Protein AF-A0A3M2GX51-F1 (afdb_monomer)

Foldseek 3Di:
DDDDDQWDWDDDQQDIDIDGPDPDADDPVCLLVSLLRVLVVVVVVCVVHPDQEEEDDDPHPPSSVVSNCVNNDLPHWYFYWDDDPDTDTDDTSVVVVCVVVVND

Sequence (104 aa):
MEKRGLLLQTYSNNHIFIYLESAGNLPPEKFASFAKEAVSALQEIKGKRYYERMHFSLSCPVAVAFCFGVAYGHYDRGHIYNYTKGYQRVLSLEFLREVIEGKA

Nearest PDB structures (foldseek):
  9eyi-assembly1_B  TM=9.118E-01  e=5.919E-03  Candidatus Cloacimonas acidaminovorans
  6wam-assembly6_F  TM=8.467E-01  e=4.294E-03  Acinetobacter baumannii
  3ohp-assembly1_D  TM=5.743E-01  e=1.385E+00  Vibrio cholerae
  1y0b-assembly2_C  TM=4.343E-01  e=4.653E-01  Bacillus subtilis
  5hki-assembly2_C  TM=4.074E-01  e=1.143E+00  Mycobacterium tuberculosis H37Rv

Structure (mmCIF, N/CA/C/O backbone):
data_AF-A0A3M2GX51-F1
#
_entry.id   AF-A0A3M2GX51-F1
#
loop_
_atom_site.group_PDB
_atom_site.id
_atom_site.type_symbol
_atom_site.label_atom_id
_atom_site.label_alt_id
_atom_site.label_comp_id
_atom_site.label_asym_id
_atom_site.label_entity_id
_atom_site.label_seq_id
_atom_site.pdbx_PDB_ins_code
_atom_site.Cartn_x
_atom_site.Cartn_y
_atom_site.Cartn_z
_atom_site.occupancy
_atom_site.B_iso_or_equiv
_atom_site.auth_seq_id
_atom_site.auth_comp_id
_atom_site.auth_asym_id
_atom_site.auth_atom_id
_atom_site.pdbx_PDB_model_num
ATOM 1 N N . MET A 1 1 ? 5.898 14.580 -14.339 1.00 73.06 1 MET A N 1
ATOM 2 C CA . MET A 1 1 ? 6.172 13.241 -13.781 1.00 73.06 1 MET A CA 1
ATOM 3 C C . MET A 1 1 ? 7.562 13.296 -13.176 1.00 73.06 1 MET A C 1
ATOM 5 O O . MET A 1 1 ? 8.445 13.842 -13.823 1.00 73.06 1 MET A O 1
ATOM 9 N N . GLU A 1 2 ? 7.729 12.856 -11.936 1.00 76.25 2 GLU A N 1
ATOM 10 C CA . GLU A 1 2 ? 8.981 12.953 -11.175 1.00 76.25 2 GLU A CA 1
ATOM 11 C C . GLU A 1 2 ? 9.576 11.554 -10.977 1.00 76.25 2 GLU A C 1
ATOM 13 O O . GLU A 1 2 ? 8.833 10.592 -10.779 1.00 76.25 2 GLU A O 1
ATOM 18 N N . LYS A 1 3 ? 10.905 11.435 -11.057 1.00 78.50 3 LYS A N 1
ATOM 19 C CA . LYS A 1 3 ? 11.635 10.172 -10.903 1.00 78.50 3 LYS A CA 1
ATOM 20 C C . LYS A 1 3 ? 12.275 10.097 -9.522 1.00 78.50 3 LYS A C 1
ATOM 22 O O . LYS A 1 3 ? 12.922 11.049 -9.094 1.00 78.50 3 LYS A O 1
ATOM 27 N N . ARG A 1 4 ? 12.172 8.939 -8.870 1.00 73.88 4 ARG A N 1
ATOM 28 C CA . ARG A 1 4 ? 12.827 8.663 -7.588 1.00 73.88 4 ARG A CA 1
ATOM 29 C C . ARG A 1 4 ? 13.266 7.208 -7.538 1.00 73.88 4 ARG A C 1
ATOM 31 O O . ARG A 1 4 ? 12.424 6.332 -7.450 1.00 73.88 4 ARG A O 1
ATOM 38 N N . GLY A 1 5 ? 14.570 6.946 -7.594 1.00 82.00 5 GLY A N 1
ATOM 39 C CA . GLY A 1 5 ? 15.078 5.572 -7.523 1.00 82.00 5 GLY A CA 1
ATOM 40 C C . GLY A 1 5 ? 14.440 4.670 -8.584 1.00 82.00 5 GLY A C 1
ATOM 41 O O . GLY A 1 5 ? 14.661 4.883 -9.774 1.00 82.00 5 GLY A O 1
ATOM 42 N N . LEU A 1 6 ? 13.652 3.686 -8.135 1.00 76.88 6 LEU A N 1
ATOM 43 C CA . LEU A 1 6 ? 12.972 2.702 -8.988 1.00 76.88 6 LEU A CA 1
ATOM 44 C C . LEU A 1 6 ? 11.605 3.166 -9.522 1.00 76.88 6 LEU A C 1
ATOM 46 O O . LEU A 1 6 ? 11.008 2.454 -10.332 1.00 76.88 6 LEU A O 1
ATOM 50 N N . LEU A 1 7 ? 11.077 4.303 -9.059 1.00 87.75 7 LEU A N 1
ATOM 51 C CA . LEU A 1 7 ? 9.703 4.716 -9.344 1.00 87.75 7 LEU A CA 1
ATOM 52 C C . LEU A 1 7 ? 9.579 6.021 -10.134 1.00 87.75 7 LEU A C 1
ATOM 54 O O . LEU A 1 7 ? 10.396 6.942 -10.039 1.00 87.75 7 LEU A O 1
ATOM 58 N N . LEU A 1 8 ? 8.482 6.091 -10.886 1.00 82.56 8 LEU A N 1
ATOM 59 C CA . LEU A 1 8 ? 7.926 7.300 -11.476 1.00 82.56 8 LEU A CA 1
ATOM 60 C C . LEU A 1 8 ? 6.669 7.684 -10.702 1.00 82.56 8 LEU A C 1
ATOM 62 O O . LEU A 1 8 ? 5.795 6.847 -10.475 1.00 82.56 8 LEU A O 1
ATOM 66 N N . GLN A 1 9 ? 6.554 8.956 -10.336 1.00 88.25 9 GLN A N 1
ATOM 67 C CA . GLN A 1 9 ? 5.387 9.482 -9.638 1.00 88.25 9 GLN A CA 1
ATOM 68 C C . GLN A 1 9 ? 4.756 10.665 -10.369 1.00 88.25 9 GLN A C 1
ATOM 70 O O . GLN A 1 9 ? 5.418 11.497 -11.000 1.00 88.25 9 GLN A O 1
ATOM 75 N N . THR A 1 10 ? 3.440 10.771 -10.259 1.00 88.25 10 THR A N 1
ATOM 76 C CA . THR A 1 10 ? 2.697 11.973 -10.629 1.00 88.25 10 THR A CA 1
ATOM 77 C C . THR A 1 10 ? 1.477 12.100 -9.738 1.00 88.25 10 THR A C 1
ATOM 79 O O . THR A 1 10 ? 0.901 11.103 -9.310 1.00 88.25 10 THR A O 1
ATOM 82 N N . TYR A 1 11 ? 1.091 13.330 -9.429 1.00 87.00 11 TYR A N 1
ATOM 83 C CA . TYR A 1 11 ? -0.079 13.588 -8.613 1.00 87.00 11 TYR A CA 1
ATOM 84 C C . TYR A 1 11 ? -0.839 14.810 -9.12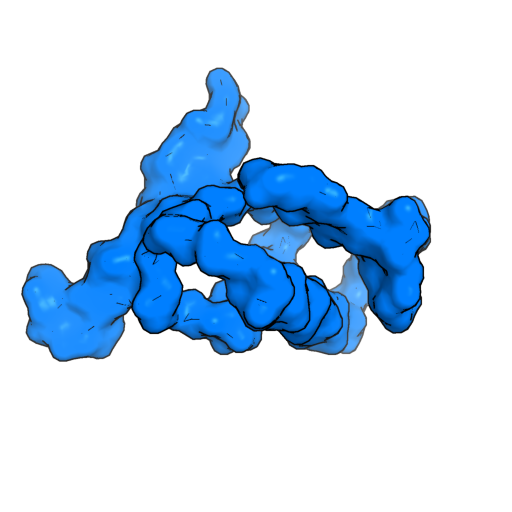1 1.00 87.00 11 TYR A C 1
ATOM 86 O O . TYR A 1 11 ? -0.280 15.715 -9.740 1.00 87.00 11 TYR A O 1
ATOM 94 N N . SER A 1 12 ? -2.136 14.803 -8.851 1.00 85.38 12 SER A N 1
ATOM 95 C CA . SER A 1 12 ? -3.065 15.917 -9.017 1.00 85.38 12 SER A CA 1
ATOM 96 C C . SER A 1 12 ? -3.679 16.249 -7.655 1.00 85.38 12 SER A C 1
ATOM 98 O O . SER A 1 12 ? -3.244 15.722 -6.632 1.00 85.38 12 SER A O 1
ATOM 100 N N . ASN A 1 13 ? -4.707 17.099 -7.621 1.00 79.00 13 ASN A N 1
ATOM 101 C CA . ASN A 1 13 ? -5.384 17.434 -6.367 1.00 79.00 13 ASN A CA 1
ATOM 102 C C . ASN A 1 13 ? -5.884 16.182 -5.623 1.00 79.00 13 ASN A C 1
ATOM 104 O O . ASN A 1 13 ? -5.681 16.090 -4.418 1.00 79.00 13 ASN A O 1
ATOM 108 N N . ASN A 1 14 ? -6.455 15.205 -6.342 1.00 85.69 14 ASN A N 1
ATOM 109 C CA . ASN A 1 14 ? -7.155 14.067 -5.728 1.00 85.69 14 ASN A CA 1
ATOM 110 C C . ASN A 1 14 ? -6.583 12.692 -6.106 1.00 85.69 14 ASN A C 1
ATOM 112 O O . ASN A 1 14 ? -7.065 11.680 -5.609 1.00 85.69 14 ASN A O 1
ATOM 116 N N . HIS A 1 15 ? -5.582 12.634 -6.985 1.00 89.25 15 HIS A N 1
ATOM 117 C CA . HIS A 1 15 ? -5.015 11.366 -7.448 1.00 89.25 15 HIS A CA 1
ATOM 118 C C . HIS A 1 15 ? -3.504 11.376 -7.299 1.00 89.25 15 HIS A C 1
ATOM 120 O O . HIS A 1 15 ? -2.859 12.343 -7.702 1.00 89.25 15 HIS A O 1
ATOM 126 N N . ILE A 1 16 ? -2.957 10.284 -6.774 1.00 91.88 16 ILE A N 1
ATOM 127 C CA . ILE A 1 16 ? -1.522 10.023 -6.693 1.00 91.88 16 ILE A CA 1
ATOM 128 C C . ILE A 1 16 ? -1.270 8.724 -7.438 1.00 91.88 16 ILE A C 1
ATOM 130 O O . ILE A 1 16 ? -1.913 7.711 -7.169 1.00 91.88 16 ILE A O 1
ATOM 134 N N . PHE A 1 17 ? -0.326 8.765 -8.362 1.00 92.69 17 PHE A N 1
ATOM 135 C CA . PHE A 1 17 ? 0.086 7.614 -9.132 1.00 92.69 17 PHE A CA 1
ATOM 136 C C . PHE A 1 17 ? 1.570 7.354 -8.911 1.00 92.69 17 PHE A C 1
ATOM 138 O O . PHE A 1 17 ? 2.389 8.268 -9.024 1.00 92.69 17 PHE A O 1
ATOM 145 N N . ILE A 1 18 ? 1.896 6.102 -8.604 1.00 91.81 18 ILE A N 1
ATOM 146 C CA . ILE A 1 18 ? 3.256 5.614 -8.390 1.00 91.81 18 ILE A CA 1
ATOM 147 C C . ILE A 1 18 ? 3.420 4.368 -9.255 1.00 91.81 18 ILE A C 1
ATOM 149 O O . ILE A 1 18 ? 2.648 3.418 -9.130 1.00 91.81 18 ILE A O 1
ATOM 153 N N . TYR A 1 19 ? 4.419 4.384 -10.127 1.00 89.81 19 TYR A N 1
ATOM 154 C CA . TYR A 1 19 ? 4.690 3.329 -11.096 1.00 89.81 19 TYR A CA 1
ATOM 155 C C . TYR A 1 19 ? 6.134 2.865 -10.983 1.00 89.81 19 TYR A C 1
ATOM 157 O O . TYR A 1 19 ? 7.011 3.640 -10.610 1.00 89.81 19 TYR A O 1
ATOM 165 N N . LEU A 1 20 ? 6.389 1.617 -11.369 1.00 88.75 20 LEU A N 1
ATOM 166 C CA . LEU A 1 20 ? 7.744 1.170 -11.665 1.00 88.75 20 LEU A CA 1
ATOM 167 C C . LEU A 1 20 ? 8.248 1.907 -12.914 1.00 88.75 20 LEU A C 1
ATOM 169 O O . LEU A 1 20 ? 7.521 2.003 -13.899 1.00 88.75 20 LEU A O 1
ATOM 173 N N . GLU A 1 21 ? 9.473 2.433 -12.873 1.00 82.44 21 GLU A N 1
ATOM 174 C CA . GLU A 1 21 ? 10.058 3.126 -14.029 1.00 82.44 21 GLU A CA 1
ATOM 175 C C . GLU A 1 21 ? 10.285 2.169 -15.208 1.00 82.44 21 GLU A C 1
ATOM 177 O O . GLU A 1 21 ? 10.017 2.503 -16.361 1.00 82.44 21 GLU A O 1
ATOM 182 N N . SER A 1 22 ? 10.799 0.975 -14.916 1.00 80.88 22 SER A N 1
ATOM 183 C CA . SER A 1 22 ? 11.122 -0.028 -15.923 1.00 80.88 22 SER A CA 1
ATOM 184 C C . SER A 1 22 ? 9.900 -0.848 -16.324 1.00 80.88 22 SER A C 1
ATOM 186 O O . SER A 1 22 ? 9.115 -1.262 -15.472 1.00 80.88 22 SER A O 1
ATOM 188 N N . ALA A 1 23 ? 9.796 -1.180 -17.611 1.00 76.06 23 ALA A N 1
ATOM 189 C CA . ALA A 1 23 ? 8.853 -2.192 -18.071 1.00 76.06 23 ALA A CA 1
ATOM 190 C C . ALA A 1 23 ? 9.219 -3.582 -17.516 1.00 76.06 23 ALA A C 1
ATOM 192 O O . ALA A 1 23 ? 10.396 -3.914 -17.365 1.00 76.06 23 ALA A O 1
ATOM 193 N N . GLY A 1 24 ? 8.203 -4.409 -17.261 1.00 81.94 24 GLY A N 1
ATOM 194 C CA . GLY A 1 24 ? 8.366 -5.795 -16.819 1.00 81.94 24 GLY A CA 1
ATOM 195 C C . GLY A 1 24 ? 8.249 -5.995 -15.308 1.00 81.94 24 GLY A C 1
ATOM 196 O O . GLY A 1 24 ? 7.739 -5.147 -14.577 1.00 81.94 24 GLY A O 1
ATOM 197 N N . ASN A 1 25 ? 8.685 -7.169 -14.849 1.00 85.75 25 ASN A N 1
ATOM 198 C CA . ASN A 1 25 ? 8.573 -7.557 -13.448 1.00 85.75 25 ASN A CA 1
ATOM 199 C C . ASN A 1 25 ? 9.719 -6.965 -12.626 1.00 85.75 25 ASN A C 1
ATOM 201 O O . ASN A 1 25 ? 10.891 -7.108 -12.973 1.00 85.75 25 ASN A O 1
ATOM 205 N N . LEU A 1 26 ? 9.373 -6.359 -11.492 1.00 88.88 26 LEU A N 1
ATOM 206 C CA . LEU A 1 26 ? 10.347 -6.007 -10.469 1.00 88.88 26 LEU A CA 1
ATOM 207 C C . LEU A 1 26 ? 10.976 -7.306 -9.913 1.00 88.88 26 LEU A C 1
ATOM 209 O O . LEU A 1 26 ? 10.230 -8.227 -9.576 1.00 88.88 26 LEU A O 1
ATOM 213 N N . PRO A 1 27 ? 12.312 -7.417 -9.808 1.00 92.00 27 PRO A N 1
ATOM 214 C CA . PRO A 1 27 ? 12.939 -8.565 -9.162 1.00 92.00 27 PRO A CA 1
ATOM 215 C C . PRO A 1 27 ? 12.521 -8.677 -7.683 1.00 92.00 27 PRO A C 1
ATOM 217 O O . PRO A 1 27 ? 12.438 -7.638 -7.015 1.00 92.00 27 PRO A O 1
ATOM 220 N N . PRO A 1 28 ? 12.262 -9.888 -7.148 1.00 93.38 28 PRO A N 1
ATOM 221 C CA . PRO A 1 28 ? 11.771 -10.070 -5.779 1.00 93.38 28 PRO A CA 1
ATOM 222 C C . PRO A 1 28 ? 12.633 -9.400 -4.702 1.00 93.38 28 PRO A C 1
ATOM 224 O O . PRO A 1 28 ? 12.109 -8.810 -3.758 1.00 93.38 28 PRO A O 1
ATOM 227 N N . GLU A 1 29 ? 13.954 -9.412 -4.870 1.00 94.56 29 GLU A N 1
ATOM 228 C CA . GLU A 1 29 ? 14.918 -8.781 -3.968 1.00 94.56 29 GLU A CA 1
ATOM 229 C C . GLU A 1 29 ? 14.758 -7.253 -3.867 1.00 94.56 29 GLU A C 1
ATOM 231 O O . GLU A 1 29 ? 15.220 -6.640 -2.905 1.00 94.56 29 GLU A O 1
ATOM 236 N N . LYS A 1 30 ? 14.060 -6.627 -4.824 1.00 93.62 30 LYS A N 1
ATOM 237 C CA . LYS A 1 30 ? 13.767 -5.188 -4.839 1.00 93.62 30 LYS A CA 1
ATOM 238 C C . LYS A 1 30 ? 12.372 -4.835 -4.316 1.00 93.62 30 LYS A C 1
ATOM 240 O O . LYS A 1 30 ? 12.033 -3.655 -4.260 1.00 93.62 30 LYS A O 1
ATOM 245 N N . PHE A 1 31 ? 11.543 -5.804 -3.921 1.00 94.75 31 PHE A N 1
ATOM 246 C CA . PHE A 1 31 ? 10.171 -5.531 -3.465 1.00 94.75 31 PHE A CA 1
ATOM 247 C C . PHE A 1 31 ? 10.132 -4.623 -2.235 1.00 94.75 31 PHE A C 1
ATOM 249 O O . PHE A 1 31 ? 9.375 -3.652 -2.203 1.00 94.75 31 PHE A O 1
ATOM 256 N N . ALA A 1 32 ? 10.978 -4.908 -1.243 1.00 95.19 32 ALA A N 1
ATOM 257 C CA . ALA A 1 32 ? 11.028 -4.136 -0.007 1.00 95.19 32 ALA A CA 1
ATOM 258 C C . ALA A 1 32 ? 11.517 -2.697 -0.240 1.00 95.19 32 ALA A C 1
ATOM 260 O O . ALA A 1 32 ? 10.923 -1.755 0.288 1.00 95.19 32 ALA A O 1
ATOM 261 N N . SER A 1 33 ? 12.567 -2.508 -1.051 1.00 92.94 33 SER A N 1
ATOM 262 C CA . SER A 1 33 ? 13.079 -1.170 -1.371 1.00 92.94 33 SER A CA 1
ATOM 263 C C . SER A 1 33 ? 12.062 -0.360 -2.171 1.00 92.94 33 SER A C 1
ATOM 265 O O . SER A 1 33 ? 11.782 0.779 -1.806 1.00 92.94 33 SER A O 1
ATOM 267 N N . PHE A 1 34 ? 11.430 -0.966 -3.179 1.00 93.31 34 PHE A N 1
ATOM 268 C CA . PHE A 1 34 ? 10.377 -0.319 -3.958 1.00 93.31 34 PHE A CA 1
ATOM 269 C C . PHE A 1 34 ? 9.194 0.113 -3.083 1.00 93.31 34 PHE A C 1
ATOM 271 O O . PHE A 1 34 ? 8.766 1.262 -3.148 1.00 93.31 34 PHE A O 1
ATOM 278 N N . ALA A 1 35 ? 8.685 -0.777 -2.227 1.00 95.50 35 ALA A N 1
ATOM 279 C CA . ALA A 1 35 ? 7.578 -0.458 -1.329 1.00 95.50 35 ALA A CA 1
ATOM 280 C C . ALA A 1 35 ? 7.922 0.699 -0.377 1.00 95.50 35 ALA A C 1
ATOM 282 O O . ALA A 1 35 ? 7.120 1.616 -0.199 1.00 95.50 35 ALA A O 1
ATOM 283 N N . LYS A 1 36 ? 9.136 0.696 0.190 1.00 94.88 36 LYS A N 1
ATOM 284 C CA . LYS A 1 36 ? 9.631 1.777 1.051 1.00 94.88 36 LYS A CA 1
ATOM 285 C C . LYS A 1 36 ? 9.721 3.108 0.302 1.00 94.88 36 LYS A C 1
ATOM 287 O O . LYS A 1 36 ? 9.317 4.138 0.844 1.00 94.88 36 LYS A O 1
ATOM 292 N N . GLU A 1 37 ? 10.244 3.103 -0.922 1.00 94.12 37 GLU A N 1
ATOM 293 C CA . GLU A 1 37 ? 10.325 4.298 -1.768 1.00 94.12 37 GLU A CA 1
ATOM 294 C C . GLU A 1 37 ? 8.928 4.833 -2.105 1.00 94.12 37 GLU A C 1
ATOM 296 O O . GLU A 1 37 ? 8.686 6.029 -1.947 1.00 94.12 37 GLU A O 1
ATOM 301 N N . ALA A 1 38 ? 7.991 3.954 -2.473 1.00 94.81 38 ALA A N 1
ATOM 302 C CA . ALA A 1 38 ? 6.610 4.313 -2.784 1.00 94.81 38 ALA A CA 1
ATOM 303 C C . ALA A 1 38 ? 5.877 4.925 -1.580 1.00 94.81 38 ALA A C 1
ATOM 305 O O . ALA A 1 38 ? 5.205 5.947 -1.716 1.00 94.81 38 ALA A O 1
ATOM 306 N N . VAL A 1 39 ? 6.035 4.351 -0.384 1.00 95.44 39 VAL A N 1
ATOM 307 C CA . VAL A 1 39 ? 5.464 4.929 0.842 1.00 95.44 39 VAL A CA 1
ATOM 308 C C . VAL A 1 39 ? 6.119 6.266 1.175 1.00 95.44 39 VAL A C 1
ATOM 310 O O . VAL A 1 39 ? 5.421 7.209 1.530 1.00 95.44 39 VAL A O 1
ATOM 313 N N . SER A 1 40 ? 7.438 6.387 1.021 1.00 94.75 40 SER A N 1
ATOM 314 C CA . SER A 1 40 ? 8.150 7.645 1.290 1.00 94.75 40 SER A CA 1
ATOM 315 C C . SER A 1 40 ? 7.674 8.769 0.364 1.00 94.75 40 SER A C 1
ATOM 317 O O . SER A 1 40 ? 7.385 9.871 0.825 1.00 94.75 40 SER A O 1
ATOM 319 N N . ALA A 1 41 ? 7.531 8.469 -0.929 1.00 93.00 41 ALA A N 1
ATOM 320 C CA . ALA A 1 41 ? 6.925 9.347 -1.925 1.00 93.00 41 ALA A CA 1
ATOM 321 C C . ALA A 1 41 ? 5.503 9.771 -1.533 1.00 93.00 41 ALA A C 1
ATOM 323 O O . ALA A 1 41 ? 5.170 10.958 -1.538 1.00 93.00 41 ALA A O 1
ATOM 324 N N . LEU A 1 42 ? 4.671 8.805 -1.140 1.00 93.31 42 LEU A N 1
ATOM 325 C CA . LEU A 1 42 ? 3.303 9.062 -0.712 1.00 93.31 42 LEU A CA 1
ATOM 326 C C . LEU A 1 42 ? 3.240 9.983 0.513 1.00 93.31 42 LEU A C 1
ATOM 328 O O . LEU A 1 42 ? 2.470 10.942 0.511 1.00 93.31 42 LEU A O 1
ATOM 332 N N . GLN A 1 43 ? 4.044 9.719 1.545 1.00 92.12 43 GLN A N 1
ATOM 333 C CA . GLN A 1 43 ? 4.062 10.532 2.764 1.00 92.12 43 GLN A CA 1
ATOM 334 C C . GLN A 1 43 ? 4.563 11.955 2.492 1.00 92.12 43 GLN A C 1
ATOM 336 O O . GLN A 1 43 ? 4.038 12.904 3.065 1.00 92.12 43 GLN A O 1
ATOM 341 N N . GLU A 1 44 ? 5.514 12.133 1.574 1.00 91.75 44 GLU A N 1
ATOM 342 C CA . GLU A 1 44 ? 5.956 13.464 1.154 1.00 91.75 44 GLU A CA 1
ATOM 343 C C . GLU A 1 44 ? 4.826 14.254 0.474 1.00 91.75 44 GLU A C 1
ATOM 345 O O . GLU A 1 44 ? 4.623 15.434 0.769 1.00 91.75 44 GLU A O 1
ATOM 350 N N . ILE A 1 45 ? 4.046 13.609 -0.400 1.00 90.50 45 ILE A N 1
ATOM 351 C CA . ILE A 1 45 ? 2.890 14.242 -1.052 1.00 90.50 45 ILE A CA 1
ATOM 352 C C . ILE A 1 45 ? 1.804 14.571 -0.018 1.00 90.50 45 ILE A C 1
ATOM 354 O O . ILE A 1 45 ? 1.276 15.685 -0.024 1.00 90.50 45 ILE A O 1
ATOM 358 N N . LYS A 1 46 ? 1.525 13.654 0.917 1.00 89.12 46 LYS A N 1
ATOM 359 C CA . LYS A 1 46 ? 0.621 13.892 2.056 1.00 89.12 46 LYS A CA 1
ATOM 360 C C . LYS A 1 46 ? 1.111 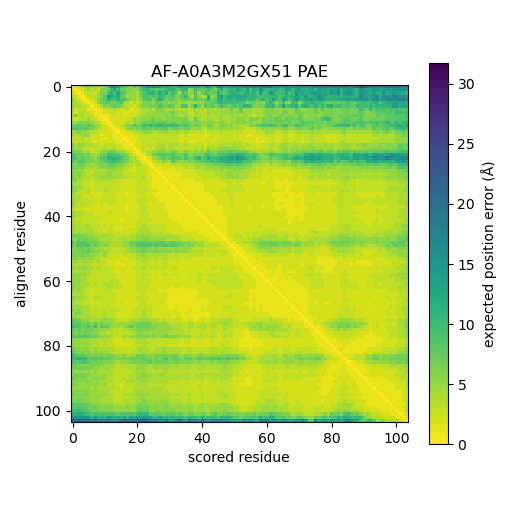15.015 2.979 1.00 89.12 46 LYS A C 1
ATOM 362 O O . LYS A 1 46 ? 0.300 15.714 3.569 1.00 89.12 46 LYS A O 1
ATOM 367 N N . GLY A 1 47 ? 2.421 15.232 3.087 1.00 89.19 47 GLY A N 1
ATOM 368 C CA . GLY A 1 47 ? 2.986 16.362 3.830 1.00 89.19 47 GLY A CA 1
ATOM 369 C C . GLY A 1 47 ? 2.731 17.717 3.160 1.00 89.19 47 GLY A C 1
ATOM 370 O O . GLY A 1 47 ? 2.676 18.740 3.834 1.00 89.19 47 GLY A O 1
ATOM 371 N N . LYS A 1 48 ? 2.539 17.736 1.835 1.00 89.31 48 LYS A N 1
ATOM 372 C CA . LYS A 1 48 ? 2.288 18.956 1.045 1.00 89.31 48 LYS A CA 1
ATOM 373 C C . LYS A 1 48 ? 0.798 19.289 0.906 1.00 89.31 48 LYS A C 1
ATOM 375 O O . LYS A 1 48 ? 0.455 20.406 0.519 1.00 89.31 48 LYS A O 1
ATOM 380 N N . ARG A 1 49 ? -0.092 18.321 1.133 1.00 85.00 49 ARG A N 1
ATOM 381 C CA . ARG A 1 49 ? -1.532 18.408 0.853 1.00 85.00 49 ARG A CA 1
ATOM 382 C C . ARG A 1 49 ? -2.300 17.620 1.906 1.00 85.00 49 ARG A C 1
ATOM 384 O O . ARG A 1 49 ? -1.997 16.457 2.144 1.00 85.00 49 ARG A O 1
ATOM 391 N N . TYR A 1 50 ? -3.335 18.221 2.482 1.00 85.88 50 TYR A N 1
ATOM 392 C CA . TYR A 1 50 ? -4.224 17.486 3.373 1.00 85.88 50 TYR A CA 1
ATOM 393 C C . TYR A 1 50 ? -5.132 16.544 2.572 1.00 85.88 50 TYR A C 1
ATOM 395 O O . TYR A 1 50 ? -5.829 16.981 1.656 1.00 85.88 50 TYR A O 1
ATOM 403 N N . TYR A 1 51 ? -5.141 15.269 2.954 1.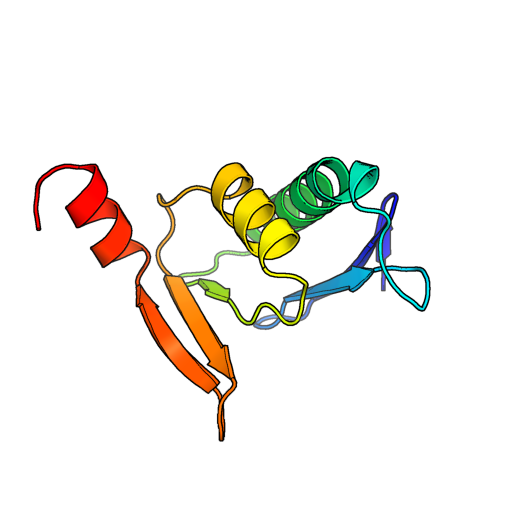00 88.38 51 TYR A N 1
ATOM 404 C CA . TYR A 1 51 ? -6.061 14.258 2.443 1.00 88.38 51 TYR A CA 1
ATOM 405 C C . TYR A 1 51 ? -6.873 13.708 3.612 1.00 88.38 51 TYR A C 1
ATOM 407 O O . TYR A 1 51 ? -6.310 13.135 4.542 1.00 88.38 51 TYR A O 1
ATOM 415 N N . GLU A 1 52 ? -8.196 13.861 3.562 1.00 90.00 52 GLU A N 1
ATOM 416 C CA . GLU A 1 52 ? -9.086 13.349 4.613 1.00 90.00 52 GLU A CA 1
ATOM 417 C C . GLU A 1 52 ? -9.087 11.812 4.659 1.00 90.00 52 GLU A C 1
ATOM 419 O O . GLU A 1 52 ? -9.150 11.204 5.731 1.00 90.00 52 GLU A O 1
ATOM 424 N N . ARG A 1 53 ? -9.017 11.178 3.482 1.00 93.56 53 ARG A N 1
ATOM 425 C CA . ARG A 1 53 ? -9.095 9.728 3.320 1.00 93.56 53 ARG A CA 1
ATOM 426 C C . ARG A 1 53 ? -8.254 9.261 2.143 1.00 93.56 53 ARG A C 1
ATOM 428 O O . ARG A 1 53 ? -8.330 9.818 1.050 1.00 93.56 53 ARG A O 1
ATOM 435 N N . MET A 1 54 ? -7.495 8.193 2.358 1.00 94.81 54 MET A N 1
ATOM 436 C CA . MET A 1 54 ? -6.672 7.575 1.323 1.00 94.81 54 MET A CA 1
ATOM 437 C C . MET A 1 54 ? -7.388 6.387 0.684 1.00 94.81 54 MET A C 1
ATOM 439 O O . MET A 1 54 ? -7.874 5.493 1.375 1.00 94.81 54 MET A O 1
ATOM 443 N N . HIS A 1 55 ? -7.439 6.361 -0.643 1.00 95.75 55 HIS A N 1
ATOM 444 C CA . HIS A 1 55 ? -8.061 5.285 -1.410 1.00 95.75 55 HIS A CA 1
ATOM 445 C C . HIS A 1 55 ? -6.983 4.539 -2.197 1.00 95.75 55 HIS A C 1
ATOM 447 O O . HIS A 1 55 ? -6.363 5.104 -3.095 1.00 95.75 55 HIS A O 1
ATOM 453 N N . PHE A 1 56 ? -6.752 3.273 -1.853 1.00 96.12 56 PHE A N 1
ATOM 454 C CA . PHE A 1 56 ? -5.672 2.464 -2.412 1.00 96.12 56 PHE A CA 1
ATOM 455 C C . PHE A 1 56 ? -6.189 1.453 -3.427 1.00 96.12 56 PHE A C 1
ATOM 457 O O . PHE A 1 56 ? -6.991 0.580 -3.099 1.00 96.12 56 PHE A O 1
ATOM 464 N N . SER A 1 57 ? -5.670 1.547 -4.649 1.00 95.44 57 SER A N 1
ATOM 465 C CA . SER A 1 57 ? -5.837 0.552 -5.710 1.00 95.44 57 SER A CA 1
ATOM 466 C C . SER A 1 57 ? -4.453 0.064 -6.125 1.00 95.44 57 SER A C 1
ATOM 468 O O . SER A 1 57 ? -3.705 0.793 -6.771 1.00 95.44 57 SER A O 1
ATOM 470 N N . LEU A 1 58 ? -4.083 -1.143 -5.694 1.00 94.88 58 LEU A N 1
ATOM 471 C CA . LEU A 1 58 ? -2.737 -1.686 -5.877 1.00 94.88 58 LEU A CA 1
ATOM 472 C C . LEU A 1 58 ? -2.739 -2.718 -7.006 1.00 94.88 58 LEU A C 1
ATOM 474 O O . LEU A 1 58 ? -3.108 -3.871 -6.807 1.00 94.88 58 LEU A O 1
ATOM 478 N N . SER A 1 59 ? -2.312 -2.299 -8.195 1.00 92.81 59 SER A N 1
ATOM 479 C CA . SER A 1 59 ? -2.116 -3.189 -9.345 1.00 92.81 59 SER A CA 1
ATOM 480 C C . SER A 1 59 ? -0.671 -3.694 -9.386 1.00 92.81 59 SER A C 1
ATOM 482 O O . SER A 1 59 ? 0.106 -3.327 -10.267 1.00 92.81 59 SER A O 1
ATOM 484 N N . CYS A 1 60 ? -0.283 -4.492 -8.393 1.00 92.50 60 CYS A N 1
ATOM 485 C CA . CYS A 1 60 ? 1.074 -5.020 -8.251 1.00 92.50 60 CYS A CA 1
ATOM 486 C C . CYS A 1 60 ? 1.064 -6.451 -7.678 1.00 92.50 60 CYS A C 1
ATOM 488 O O . CYS A 1 60 ? 0.018 -6.923 -7.226 1.00 92.50 60 CYS A O 1
ATOM 490 N N . PRO A 1 61 ? 2.206 -7.170 -7.682 1.00 93.12 61 PRO A N 1
ATOM 491 C CA . PRO A 1 61 ? 2.303 -8.463 -7.012 1.00 93.12 61 PRO A CA 1
ATOM 492 C C . PRO A 1 61 ? 1.913 -8.364 -5.532 1.00 93.12 61 PRO A C 1
ATOM 494 O O . PRO A 1 61 ? 2.302 -7.418 -4.846 1.00 93.12 61 PRO A O 1
ATOM 497 N N . VAL A 1 62 ? 1.212 -9.379 -5.016 1.00 93.88 62 VAL A N 1
ATOM 498 C CA . VAL A 1 62 ? 0.717 -9.410 -3.623 1.00 93.88 62 VAL A CA 1
ATOM 499 C C . VAL A 1 62 ? 1.834 -9.158 -2.606 1.00 93.88 62 VAL A C 1
ATOM 501 O O . VAL A 1 62 ? 1.631 -8.430 -1.640 1.00 93.88 62 VAL A O 1
ATOM 504 N N . ALA A 1 63 ? 3.036 -9.688 -2.848 1.00 95.88 63 ALA A N 1
ATOM 505 C CA . ALA A 1 63 ? 4.193 -9.455 -1.985 1.00 95.88 63 ALA A CA 1
ATOM 506 C C . ALA A 1 63 ? 4.600 -7.968 -1.915 1.00 95.88 63 ALA A C 1
ATOM 508 O O . ALA A 1 63 ? 4.930 -7.471 -0.842 1.00 95.88 63 ALA A O 1
ATOM 509 N N . VAL A 1 64 ? 4.517 -7.231 -3.029 1.00 95.50 64 VAL A N 1
ATOM 510 C CA . VAL A 1 64 ? 4.789 -5.784 -3.053 1.00 95.50 64 VAL A CA 1
ATOM 511 C C . VAL A 1 64 ? 3.705 -5.025 -2.290 1.00 95.50 64 VAL A C 1
ATOM 513 O O . VAL A 1 64 ? 4.028 -4.152 -1.488 1.00 95.50 64 VAL A O 1
ATOM 516 N N . ALA A 1 65 ? 2.431 -5.380 -2.491 1.00 95.69 65 ALA A N 1
ATOM 517 C CA . ALA A 1 65 ? 1.314 -4.790 -1.751 1.00 95.69 65 ALA A CA 1
ATOM 518 C C . ALA A 1 65 ? 1.432 -5.035 -0.236 1.00 95.69 65 ALA A C 1
ATOM 520 O O . ALA A 1 65 ? 1.181 -4.130 0.559 1.00 95.69 65 ALA A O 1
ATOM 521 N N . PHE A 1 66 ? 1.881 -6.227 0.163 1.00 95.81 66 PHE A N 1
ATOM 522 C CA . PHE A 1 66 ? 2.167 -6.560 1.555 1.00 95.81 66 PHE A CA 1
ATOM 523 C C . PHE A 1 66 ? 3.290 -5.684 2.126 1.00 95.81 66 PHE A C 1
ATOM 525 O O . PHE A 1 66 ? 3.085 -5.021 3.142 1.00 95.81 66 PHE A O 1
ATOM 532 N N . CYS A 1 67 ? 4.445 -5.605 1.453 1.00 97.31 67 CYS A N 1
ATOM 533 C CA . CYS A 1 67 ? 5.546 -4.735 1.878 1.00 97.31 67 CYS A CA 1
ATOM 534 C C . CYS A 1 67 ? 5.117 -3.263 1.970 1.00 97.31 67 CYS A C 1
ATOM 536 O O . CYS A 1 67 ? 5.517 -2.565 2.900 1.00 97.31 67 CYS A O 1
ATOM 538 N N . PHE A 1 68 ? 4.286 -2.797 1.032 1.00 96.75 68 PHE A N 1
ATOM 539 C CA . PHE A 1 68 ? 3.725 -1.448 1.057 1.00 96.75 68 PHE A CA 1
ATOM 540 C C . PHE A 1 68 ? 2.857 -1.232 2.297 1.00 96.75 68 PHE A C 1
ATOM 542 O O . PHE A 1 68 ? 3.052 -0.247 3.000 1.00 96.75 68 PHE A O 1
ATOM 549 N N . GLY A 1 69 ? 1.944 -2.158 2.605 1.00 95.31 69 GLY A N 1
ATOM 550 C CA . GLY A 1 69 ? 1.094 -2.081 3.795 1.00 95.31 69 GLY A CA 1
ATOM 551 C C . GLY A 1 69 ? 1.901 -2.057 5.096 1.00 95.31 69 GLY A C 1
ATOM 552 O O . GLY A 1 69 ? 1.628 -1.234 5.967 1.00 95.31 69 GLY A O 1
ATOM 553 N N . VAL A 1 70 ? 2.943 -2.891 5.195 1.00 95.00 70 VAL A N 1
ATOM 554 C CA . VAL A 1 70 ? 3.873 -2.897 6.339 1.00 95.00 70 VAL A CA 1
ATOM 555 C C . VAL A 1 70 ? 4.584 -1.551 6.485 1.00 95.00 70 VAL A C 1
ATOM 557 O O . VAL A 1 70 ? 4.671 -1.023 7.589 1.00 95.00 70 VAL A O 1
ATOM 560 N N . ALA A 1 71 ? 5.075 -0.978 5.384 1.00 96.19 71 ALA A N 1
ATOM 561 C CA . ALA A 1 71 ? 5.769 0.306 5.408 1.00 96.19 71 ALA A CA 1
ATOM 562 C C . ALA A 1 71 ? 4.825 1.496 5.671 1.00 96.19 71 ALA A C 1
ATOM 564 O O . ALA A 1 71 ? 5.233 2.465 6.306 1.00 96.19 71 ALA A O 1
ATOM 565 N N . TYR A 1 72 ? 3.583 1.441 5.181 1.00 95.31 72 TYR A N 1
ATOM 566 C CA . TYR A 1 72 ? 2.597 2.516 5.314 1.00 95.31 72 TYR A CA 1
ATOM 567 C C . TYR A 1 72 ? 1.954 2.563 6.707 1.00 95.31 72 TYR A C 1
ATOM 569 O O . TYR A 1 72 ? 1.758 3.645 7.260 1.00 95.31 72 TYR A O 1
ATOM 577 N N . GLY A 1 73 ? 1.647 1.398 7.284 1.00 92.75 73 GLY A N 1
ATOM 578 C CA . GLY A 1 73 ? 0.943 1.276 8.560 1.00 92.75 73 GLY A CA 1
ATOM 579 C C . GLY A 1 73 ? -0.581 1.430 8.445 1.00 92.75 73 GLY A C 1
ATOM 580 O O . GLY A 1 73 ? -1.154 1.399 7.359 1.00 92.75 73 GLY A O 1
ATOM 581 N N . HIS A 1 74 ? -1.257 1.566 9.591 1.00 89.25 74 HIS A N 1
ATOM 582 C CA . HIS A 1 74 ? -2.728 1.533 9.695 1.00 89.25 74 HIS A CA 1
ATOM 583 C C . HIS A 1 74 ? -3.336 2.769 10.392 1.00 89.25 74 HIS A C 1
ATOM 585 O O . HIS A 1 74 ? -4.518 2.780 10.726 1.00 89.25 74 HIS A O 1
ATOM 591 N N . TYR A 1 75 ? -2.542 3.813 10.647 1.00 88.25 75 TYR A N 1
ATOM 592 C CA . TYR A 1 75 ? -2.995 4.975 11.423 1.00 88.25 75 TYR A CA 1
ATOM 593 C C . TYR A 1 75 ? -3.876 5.945 10.628 1.00 88.25 75 TYR A C 1
ATOM 595 O O . TYR A 1 75 ? -4.734 6.614 11.208 1.00 88.25 75 TYR A O 1
ATOM 603 N N . ASP A 1 76 ? -3.698 6.007 9.310 1.00 92.00 76 ASP A N 1
ATOM 604 C CA . ASP A 1 76 ? -4.494 6.872 8.445 1.00 92.00 76 ASP A CA 1
ATOM 605 C C . ASP A 1 76 ? -5.915 6.339 8.223 1.00 92.00 76 ASP A C 1
ATOM 607 O O . ASP A 1 76 ? -6.189 5.143 8.310 1.00 92.00 76 ASP A O 1
ATOM 611 N N . ARG A 1 77 ? -6.830 7.244 7.864 1.00 94.62 77 ARG A N 1
ATOM 612 C CA . ARG A 1 77 ? -8.172 6.882 7.393 1.00 94.62 77 ARG A CA 1
ATOM 613 C C . ARG A 1 77 ? -8.111 6.506 5.922 1.00 94.62 77 ARG A C 1
ATOM 615 O O . ARG A 1 77 ? -7.516 7.224 5.115 1.00 94.62 77 ARG A O 1
ATOM 622 N N . GLY A 1 78 ? -8.745 5.402 5.543 1.00 96.00 78 GLY A N 1
ATOM 623 C CA . GLY A 1 78 ? -8.626 4.948 4.166 1.00 96.00 78 GLY A CA 1
ATOM 624 C C . GLY A 1 78 ? -9.319 3.646 3.834 1.00 96.00 78 GLY A C 1
ATOM 625 O O . GLY A 1 78 ? -9.882 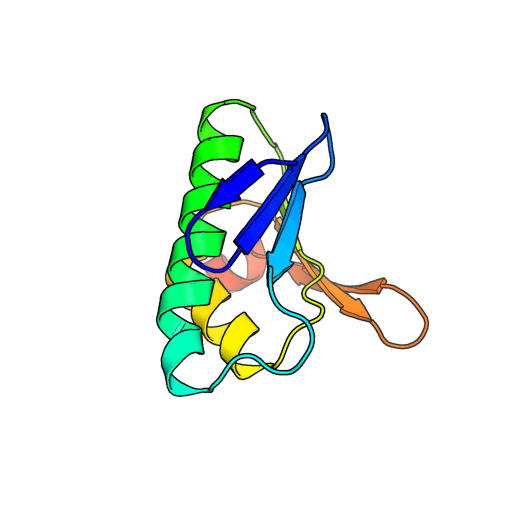2.966 4.691 1.00 96.00 78 GLY A O 1
ATOM 626 N N . HIS A 1 79 ? -9.282 3.313 2.552 1.00 97.19 79 HIS A N 1
ATOM 627 C CA . HIS A 1 79 ? -9.895 2.121 1.991 1.00 97.19 79 HIS A CA 1
ATOM 628 C C . HIS A 1 79 ? -8.946 1.429 1.018 1.00 97.19 79 HIS A C 1
ATOM 630 O O . HIS A 1 79 ? -8.280 2.089 0.222 1.00 97.19 79 HIS A O 1
ATOM 636 N N . ILE A 1 80 ? -8.933 0.099 1.059 1.00 96.69 80 ILE A N 1
ATOM 637 C CA . ILE A 1 80 ? -8.264 -0.749 0.072 1.00 96.69 80 ILE A CA 1
ATOM 638 C C . ILE A 1 80 ? -9.324 -1.319 -0.863 1.00 96.69 80 ILE A C 1
ATOM 640 O O . ILE A 1 80 ? -10.388 -1.766 -0.419 1.00 96.69 80 ILE A O 1
ATOM 644 N N . TYR A 1 81 ? -9.019 -1.303 -2.155 1.00 97.12 81 TYR A N 1
ATOM 645 C CA . TYR A 1 81 ? -9.884 -1.803 -3.210 1.00 97.12 81 TYR A CA 1
ATOM 646 C C . TYR A 1 81 ? -9.240 -2.990 -3.921 1.00 97.12 81 TYR A C 1
ATOM 648 O O . TYR A 1 81 ? -8.035 -2.997 -4.165 1.00 97.12 81 TYR A O 1
ATOM 656 N N . ASN A 1 82 ? -10.064 -3.968 -4.291 1.00 95.62 82 ASN A N 1
ATOM 657 C CA . ASN A 1 82 ? -9.679 -5.065 -5.171 1.00 95.62 82 ASN A CA 1
ATOM 658 C C . ASN A 1 82 ? -10.427 -4.952 -6.503 1.00 95.62 82 ASN A C 1
ATOM 660 O O . ASN A 1 82 ? -11.603 -4.580 -6.521 1.00 95.62 82 ASN A O 1
ATOM 664 N N . TYR A 1 83 ? -9.757 -5.280 -7.606 1.00 94.38 83 TYR A N 1
ATOM 665 C CA . TYR A 1 83 ? -10.371 -5.294 -8.929 1.00 94.38 83 TYR A CA 1
ATOM 666 C C . TYR A 1 83 ? -10.818 -6.713 -9.290 1.00 94.38 83 TYR A C 1
ATOM 668 O O . TYR A 1 83 ? -10.002 -7.628 -9.359 1.00 94.38 83 TYR A O 1
ATOM 676 N N . THR A 1 84 ? -12.116 -6.897 -9.533 1.00 90.25 84 THR A N 1
ATOM 677 C CA . THR A 1 84 ? -12.688 -8.185 -9.972 1.00 90.25 84 THR A CA 1
ATOM 678 C C . THR A 1 84 ? -13.500 -8.011 -11.254 1.00 90.25 84 THR A C 1
ATOM 680 O O . THR A 1 84 ? -13.139 -8.522 -12.308 1.00 90.25 84 THR A O 1
ATOM 683 N N . LYS A 1 85 ? -14.578 -7.227 -11.177 1.00 92.56 85 LYS A N 1
ATOM 684 C CA . LYS A 1 85 ? -15.411 -6.748 -12.296 1.00 92.56 85 LYS A CA 1
ATOM 685 C C . LYS A 1 85 ? -15.650 -5.238 -12.164 1.00 92.56 85 LYS A C 1
ATOM 687 O O . LYS A 1 85 ? -16.740 -4.735 -12.409 1.00 92.56 85 LYS A O 1
ATOM 692 N N . GLY A 1 86 ? -14.630 -4.542 -11.670 1.00 93.56 86 GLY A N 1
ATOM 693 C CA . GLY A 1 86 ? -14.712 -3.200 -11.097 1.00 93.56 86 GLY A CA 1
ATOM 694 C C . GLY A 1 86 ? -14.005 -3.146 -9.742 1.00 93.56 86 GLY A C 1
ATOM 695 O O . GLY A 1 86 ? -13.722 -4.186 -9.142 1.00 93.56 86 GLY A O 1
ATOM 696 N N . TYR A 1 87 ? -13.698 -1.934 -9.277 1.00 94.31 87 TYR A N 1
ATOM 697 C CA . TYR A 1 87 ? -13.074 -1.730 -7.971 1.00 94.31 87 TYR A CA 1
ATOM 698 C C . TYR A 1 87 ? -14.103 -1.881 -6.854 1.00 94.31 87 TYR A C 1
ATOM 700 O O . TYR A 1 87 ? -15.053 -1.107 -6.756 1.00 94.31 87 TYR A O 1
ATOM 708 N N . GLN A 1 88 ? -13.887 -2.867 -5.989 1.00 96.44 88 GLN A N 1
ATOM 709 C CA . GLN A 1 88 ? -14.709 -3.120 -4.812 1.00 96.44 88 GLN A CA 1
ATOM 710 C C . GLN A 1 88 ? -13.892 -2.844 -3.556 1.00 96.44 88 GLN A C 1
ATOM 712 O O . GLN A 1 88 ? -12.752 -3.292 -3.444 1.00 96.44 88 GLN A O 1
ATOM 717 N N . ARG A 1 89 ? -14.467 -2.100 -2.605 1.00 96.50 89 ARG A N 1
ATOM 718 C CA . ARG A 1 89 ? -13.834 -1.871 -1.303 1.00 96.50 89 ARG A CA 1
ATOM 719 C C . ARG A 1 89 ? -13.780 -3.193 -0.544 1.00 96.50 89 ARG A C 1
ATOM 721 O O . ARG A 1 89 ? -14.826 -3.780 -0.288 1.00 96.50 89 ARG A O 1
ATOM 728 N N . VAL A 1 90 ? -12.582 -3.613 -0.154 1.00 95.75 90 VAL A N 1
ATOM 729 C CA . VAL A 1 90 ? -12.358 -4.875 0.571 1.00 95.75 90 VAL A CA 1
ATOM 730 C C . VAL A 1 90 ? -11.919 -4.672 2.015 1.00 95.75 90 VAL A C 1
ATOM 732 O O . VAL A 1 90 ? -12.105 -5.564 2.833 1.00 95.75 90 VAL A O 1
ATOM 735 N N . LEU A 1 91 ? -11.364 -3.503 2.349 1.00 95.44 91 LEU A N 1
ATOM 736 C CA . LEU A 1 91 ? -10.906 -3.198 3.703 1.00 95.44 91 LEU A CA 1
ATOM 737 C C . LEU A 1 91 ? -11.003 -1.695 3.980 1.00 95.44 91 LEU A C 1
ATOM 739 O O . LEU A 1 91 ? -10.693 -0.888 3.100 1.00 95.44 91 LEU A O 1
ATOM 743 N N . SER A 1 92 ? -11.398 -1.309 5.194 1.00 96.81 92 SER A N 1
ATOM 744 C CA . SER A 1 92 ? -11.132 0.030 5.732 1.00 96.81 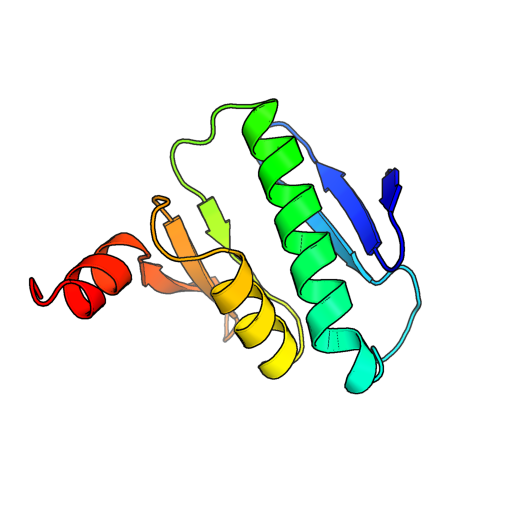92 SER A CA 1
ATOM 745 C C . SER A 1 92 ? -9.954 -0.022 6.704 1.00 96.81 92 SER A C 1
ATOM 747 O O . SER A 1 92 ? -9.798 -0.987 7.452 1.00 96.81 92 SER A O 1
ATOM 749 N N . LEU A 1 93 ? -9.115 1.015 6.691 1.00 95.94 93 LEU A N 1
ATOM 750 C CA . LEU A 1 93 ? -7.970 1.101 7.601 1.00 95.94 93 LEU A CA 1
ATOM 751 C C . LEU A 1 93 ? -8.417 1.300 9.051 1.00 95.94 93 LEU A C 1
ATOM 753 O O . LEU A 1 93 ? -7.752 0.834 9.967 1.00 95.94 93 LEU A O 1
ATOM 757 N N . GLU A 1 94 ? -9.574 1.928 9.260 1.00 95.75 94 GLU A N 1
ATOM 758 C CA . GLU A 1 94 ? -10.175 2.069 10.582 1.00 95.75 94 GLU A CA 1
ATOM 759 C C . GLU A 1 94 ? -10.558 0.718 11.187 1.00 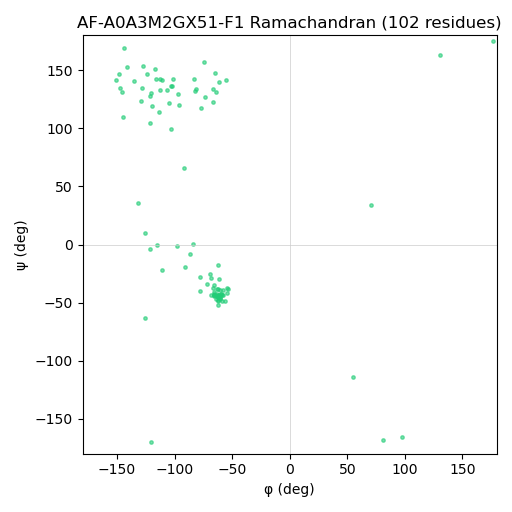95.75 94 GLU A C 1
ATOM 761 O O . GLU A 1 94 ? -10.167 0.445 12.316 1.00 95.75 94 GLU A O 1
ATOM 766 N N . PHE A 1 95 ? -11.227 -0.148 10.415 1.00 95.62 95 PHE A N 1
ATOM 767 C CA . PHE A 1 95 ? -11.549 -1.505 10.863 1.00 95.62 95 PHE A CA 1
ATOM 768 C C . PHE A 1 95 ? -10.273 -2.305 11.143 1.00 95.62 95 PHE A C 1
ATOM 770 O O . PHE A 1 95 ? -10.161 -2.962 12.172 1.00 95.62 95 PHE A O 1
ATOM 777 N N . LEU A 1 96 ? -9.272 -2.210 10.259 1.00 94.25 96 LEU A N 1
ATOM 778 C CA . LEU A 1 96 ? -7.983 -2.870 10.473 1.00 94.25 96 LEU A CA 1
ATOM 779 C C . LEU A 1 96 ? -7.322 -2.412 11.783 1.00 94.25 96 LEU A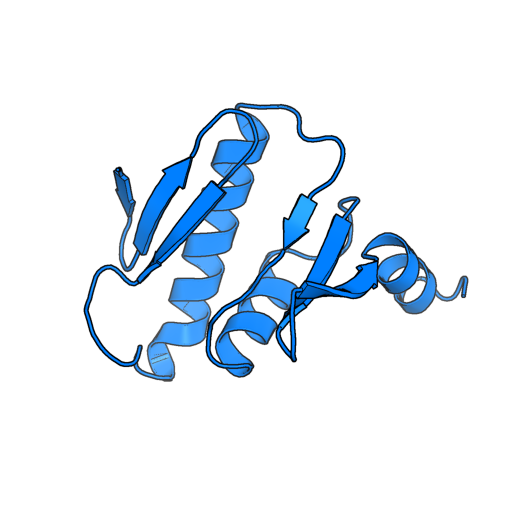 C 1
ATOM 781 O O . LEU A 1 96 ? -6.815 -3.242 12.533 1.00 94.25 96 LEU A O 1
ATOM 785 N N . ARG A 1 97 ? -7.345 -1.107 12.074 1.00 94.94 97 ARG A N 1
ATOM 786 C CA . ARG A 1 97 ? -6.835 -0.556 13.332 1.00 94.94 97 ARG A CA 1
ATOM 787 C C . ARG A 1 97 ? -7.611 -1.083 14.536 1.00 94.94 97 ARG A C 1
ATOM 789 O O . ARG A 1 97 ? -6.986 -1.479 15.509 1.00 94.94 97 ARG A O 1
ATOM 796 N N . GLU A 1 98 ? -8.940 -1.111 14.474 1.00 95.56 98 GLU A N 1
ATOM 797 C CA . GLU A 1 98 ? -9.782 -1.648 15.553 1.00 95.56 98 GLU A CA 1
ATOM 798 C C . GLU A 1 98 ? -9.446 -3.112 15.850 1.00 95.56 98 GLU A C 1
ATOM 800 O O . GLU A 1 98 ? -9.272 -3.470 17.012 1.00 95.56 98 GLU A O 1
ATOM 805 N N . VAL A 1 99 ? -9.255 -3.935 14.815 1.00 94.75 99 VAL A N 1
ATOM 806 C CA . VAL A 1 99 ? -8.825 -5.333 14.971 1.00 94.75 99 VAL A CA 1
ATOM 807 C C . VAL A 1 99 ? -7.441 -5.420 15.624 1.00 94.75 99 VAL A C 1
ATOM 809 O O . VAL A 1 99 ? -7.262 -6.180 16.572 1.00 94.75 99 VAL A O 1
ATOM 812 N N . ILE A 1 100 ? -6.463 -4.635 15.155 1.00 91.38 100 ILE A N 1
ATOM 813 C CA . ILE A 1 100 ? -5.088 -4.633 15.691 1.00 91.38 100 ILE A CA 1
ATOM 814 C C . ILE A 1 100 ? -5.050 -4.174 17.155 1.00 91.38 100 ILE A C 1
ATOM 816 O O . ILE A 1 100 ? -4.290 -4.714 17.954 1.00 91.38 100 ILE A O 1
ATOM 820 N N . GLU A 1 101 ? -5.866 -3.186 17.515 1.00 94.06 101 GLU A N 1
ATOM 821 C CA . GLU A 1 101 ? -5.935 -2.624 18.866 1.00 94.06 101 GLU A CA 1
ATOM 822 C C . GLU A 1 101 ? -6.846 -3.426 19.815 1.00 94.06 101 GLU A C 1
ATOM 824 O O . GLU A 1 101 ? -6.995 -3.040 20.975 1.00 94.06 101 GLU A O 1
ATOM 829 N N . GLY A 1 102 ? -7.458 -4.522 19.348 1.00 93.81 102 GLY A N 1
ATOM 830 C CA . GLY A 1 102 ? -8.337 -5.376 20.155 1.00 93.81 102 GLY A CA 1
ATOM 831 C C . GLY A 1 102 ? -9.684 -4.734 20.505 1.00 93.81 102 GLY A C 1
ATOM 832 O O . GLY A 1 102 ? -10.197 -4.944 21.601 1.00 93.81 102 GLY A O 1
ATOM 833 N N . LYS A 1 103 ? -10.230 -3.915 19.600 1.00 89.12 103 LYS A N 1
ATOM 834 C CA . LYS A 1 103 ? -11.470 -3.133 19.772 1.00 89.12 103 LYS A CA 1
ATOM 835 C C . 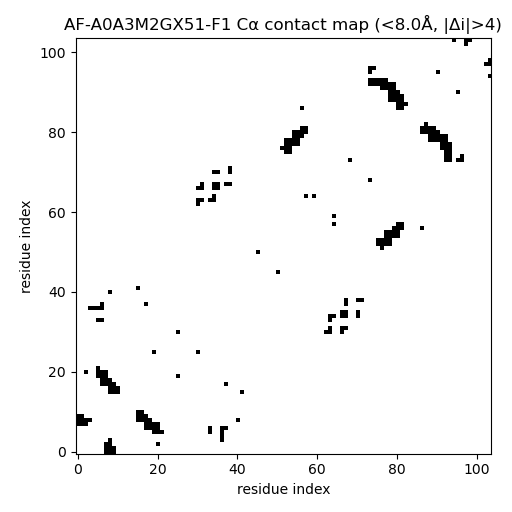LYS A 1 103 ? -12.612 -3.548 18.832 1.00 89.12 103 LYS A C 1
ATOM 837 O O . LYS A 1 103 ? -13.664 -2.914 18.880 1.00 89.12 103 LYS A O 1
ATOM 842 N N . ALA A 1 104 ? -12.381 -4.534 17.964 1.00 77.81 104 ALA A N 1
ATOM 843 C CA . ALA A 1 104 ? -13.341 -5.035 16.975 1.00 77.81 104 ALA A CA 1
ATOM 844 C C . ALA A 1 104 ? -14.211 -6.180 17.510 1.00 77.81 104 ALA A C 1
ATOM 846 O O . ALA A 1 104 ? -13.715 -6.944 18.369 1.00 77.81 104 ALA A O 1
#

Solvent-accessible surface area (backbone atoms only — not comparable to full-atom values): 6306 Å² total; per-residue (Å²): 122,48,80,56,96,68,31,35,37,46,71,59,98,89,47,78,46,80,40,69,63,63,87,77,82,80,58,76,90,46,31,60,59,49,18,47,51,53,41,51,53,50,52,54,51,51,73,77,42,94,73,89,60,48,79,45,75,75,93,62,60,69,70,36,55,48,38,28,47,68,65,63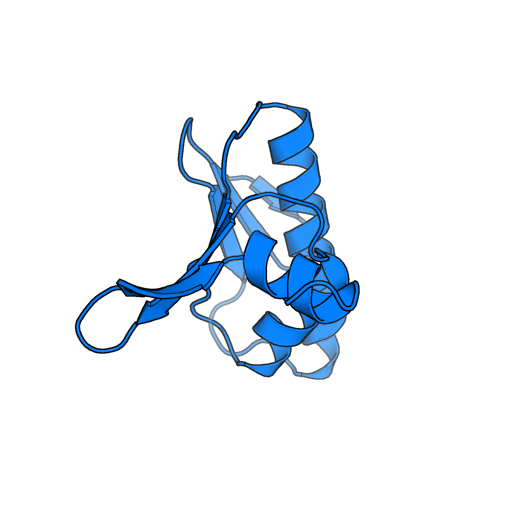,59,50,88,60,51,33,37,37,40,45,79,81,93,55,81,40,82,75,44,45,26,57,61,53,37,30,52,75,72,72,70,105

Mean predicted aligned error: 4.12 Å

pLDDT: mean 91.17, std 5.72, range [73.06, 97.31]

Secondary structure (DSSP, 8-state):
-EEETTEEEEE-SS-EEEEESSSSPPPGGGHHHHHHHHHHHHHHHHHHS--S-EEEE--S-HHHHHHHHHHH-S-S-EEEEEESSSEEEEEEHHHHHHHHTT--

Radius of gyration: 14.1 Å; Cα contacts (8 Å, |Δi|>4): 128; chains: 1; bounding box: 30×29×38 Å